Protein AF-A0A925WA04-F1 (afdb_monomer_lite)

Structure (mmCIF, N/CA/C/O backbone):
data_AF-A0A925WA04-F1
#
_entry.id   AF-A0A925WA04-F1
#
loop_
_atom_site.group_PDB
_atom_site.id
_atom_site.type_symbol
_atom_site.label_atom_id
_atom_site.label_alt_id
_atom_site.label_comp_id
_atom_site.label_asym_id
_atom_site.label_entity_id
_atom_site.label_seq_id
_atom_site.pdbx_PDB_ins_code
_atom_site.Cartn_x
_atom_site.Cartn_y
_atom_site.Cartn_z
_atom_site.occupancy
_atom_site.B_iso_or_equiv
_atom_site.auth_seq_id
_atom_site.auth_comp_id
_atom_site.auth_asym_id
_atom_site.auth_atom_id
_atom_site.pdbx_PDB_model_num
ATOM 1 N N . MET A 1 1 ? 2.013 9.908 40.582 1.00 50.84 1 MET A N 1
ATOM 2 C CA . MET A 1 1 ? 0.614 9.826 40.114 1.00 50.84 1 MET A CA 1
ATOM 3 C C . MET A 1 1 ? 0.484 8.557 39.275 1.00 50.84 1 MET A C 1
ATOM 5 O O . MET A 1 1 ? 0.660 8.602 38.067 1.00 50.84 1 MET A O 1
ATOM 9 N N . SER A 1 2 ? 0.358 7.398 39.930 1.00 57.75 2 SER A N 1
ATOM 10 C CA . SER A 1 2 ? 0.284 6.095 39.260 1.00 57.75 2 SER A CA 1
ATOM 11 C C . SER A 1 2 ? -1.144 5.868 38.781 1.00 57.75 2 SER A C 1
ATOM 13 O O . SER A 1 2 ? -2.081 5.730 39.562 1.00 57.75 2 SER A O 1
ATOM 15 N N . ASP A 1 3 ? -1.311 5.909 37.470 1.00 62.72 3 ASP A N 1
ATOM 16 C CA . ASP A 1 3 ? -2.603 5.781 36.822 1.00 62.72 3 ASP A CA 1
ATOM 17 C C . ASP A 1 3 ? -3.154 4.353 37.008 1.00 62.72 3 ASP A C 1
ATOM 19 O O . ASP A 1 3 ? -2.496 3.377 36.637 1.00 62.72 3 ASP A O 1
ATOM 23 N N . ASN A 1 4 ? -4.321 4.225 37.649 1.00 80.31 4 ASN A N 1
ATOM 24 C CA . ASN A 1 4 ? -4.871 2.953 38.124 1.00 80.31 4 ASN A CA 1
ATOM 25 C C . ASN A 1 4 ? -5.359 2.090 36.937 1.00 80.31 4 ASN A C 1
ATOM 27 O O . ASN A 1 4 ? -6.251 2.529 36.205 1.00 80.31 4 ASN A O 1
ATOM 31 N N . PRO A 1 5 ? -4.842 0.859 36.748 1.00 73.75 5 PRO A N 1
ATOM 32 C CA . PRO A 1 5 ? -5.194 -0.001 35.613 1.00 73.75 5 PRO A CA 1
ATOM 33 C C . PRO A 1 5 ? -6.698 -0.305 35.510 1.00 73.75 5 PRO A C 1
ATOM 35 O O . PRO A 1 5 ? -7.218 -0.430 34.403 1.00 73.75 5 PRO A O 1
ATOM 38 N N . SER A 1 6 ? -7.418 -0.335 36.636 1.00 75.94 6 SER A N 1
ATOM 39 C CA . SER A 1 6 ? -8.875 -0.548 36.653 1.00 75.94 6 SER A CA 1
ATOM 40 C C . SER A 1 6 ? -9.667 0.608 36.025 1.00 75.94 6 SER A C 1
ATOM 42 O O . SER A 1 6 ? -10.643 0.370 35.317 1.00 75.94 6 SER A O 1
ATOM 44 N N . ARG A 1 7 ? -9.216 1.861 36.193 1.00 75.62 7 ARG A N 1
ATOM 45 C CA . ARG A 1 7 ? -9.855 3.029 35.560 1.00 75.62 7 ARG A CA 1
ATOM 46 C C . ARG A 1 7 ? -9.671 3.024 34.045 1.00 75.62 7 ARG A C 1
ATOM 48 O O . ARG A 1 7 ? -10.597 3.376 33.323 1.00 75.62 7 ARG A O 1
ATOM 55 N N . ARG A 1 8 ? -8.503 2.586 33.561 1.00 71.94 8 ARG A N 1
ATOM 56 C CA . ARG A 1 8 ? -8.235 2.457 32.119 1.00 71.94 8 ARG A CA 1
ATOM 57 C C . ARG A 1 8 ? -9.088 1.366 31.475 1.00 71.94 8 ARG A C 1
ATOM 59 O O . ARG A 1 8 ? -9.563 1.559 30.361 1.00 71.94 8 ARG A O 1
ATOM 66 N N . ALA A 1 9 ? -9.297 0.250 32.173 1.00 73.50 9 ALA A N 1
ATOM 67 C CA . ALA A 1 9 ? -10.162 -0.829 31.701 1.00 73.50 9 ALA A CA 1
ATOM 68 C C . ALA A 1 9 ? -11.624 -0.368 31.574 1.00 73.50 9 ALA A C 1
ATOM 70 O O . ALA A 1 9 ? -12.206 -0.498 30.502 1.00 73.50 9 ALA A O 1
ATOM 71 N N . ALA A 1 10 ? -12.168 0.280 32.610 1.00 75.25 10 ALA A N 1
ATOM 72 C CA . ALA A 1 10 ? -13.536 0.802 32.591 1.00 75.25 10 ALA A CA 1
ATOM 73 C C . ALA A 1 10 ? -13.750 1.878 31.508 1.00 75.25 10 ALA A C 1
ATOM 75 O O . ALA A 1 10 ? -14.751 1.857 30.794 1.00 75.25 10 ALA A O 1
ATOM 76 N N . ALA A 1 11 ? -12.784 2.787 31.327 1.00 69.00 11 ALA A N 1
ATOM 77 C CA . ALA A 1 11 ? -12.835 3.790 30.262 1.00 69.00 11 ALA A CA 1
ATOM 78 C C . ALA A 1 11 ? -12.792 3.156 28.858 1.00 69.00 11 ALA A C 1
ATOM 80 O O . ALA A 1 11 ? -13.471 3.621 27.943 1.00 69.00 11 ALA A O 1
ATOM 81 N N . ARG A 1 12 ? -12.026 2.069 28.688 1.00 67.69 12 ARG A N 1
ATOM 82 C CA . ARG A 1 12 ? -11.965 1.308 27.433 1.00 67.69 12 ARG A CA 1
ATOM 83 C C . ARG A 1 12 ? -13.287 0.600 27.128 1.00 67.69 12 ARG A C 1
ATOM 85 O O . ARG A 1 12 ? -13.707 0.594 25.976 1.00 67.69 12 ARG A O 1
ATOM 92 N N . GLU A 1 13 ? -13.939 0.013 28.127 1.00 71.44 13 GLU A N 1
ATOM 93 C CA . GLU A 1 13 ? -15.223 -0.680 27.954 1.00 71.44 13 GLU A CA 1
ATOM 94 C C . GLU A 1 13 ? -16.361 0.282 27.598 1.00 71.44 13 GLU A C 1
ATOM 96 O O . GLU A 1 13 ? -17.091 0.026 26.639 1.00 71.44 13 GLU A O 1
ATOM 101 N N . ALA A 1 14 ? -16.455 1.421 28.291 1.00 72.81 14 ALA A N 1
ATOM 102 C CA . ALA A 1 14 ? -17.428 2.469 27.976 1.00 72.81 14 ALA A CA 1
ATOM 103 C C . ALA A 1 14 ? -17.255 2.996 26.537 1.00 72.81 14 ALA A C 1
ATOM 105 O O . ALA A 1 14 ? -18.226 3.178 25.805 1.00 72.81 14 ALA A O 1
ATOM 106 N N . TRP A 1 15 ? -16.006 3.152 26.089 1.00 65.81 15 TRP A N 1
ATOM 107 C CA . TRP A 1 15 ? -15.682 3.539 24.715 1.00 65.81 15 TRP A CA 1
ATOM 108 C C . TRP A 1 15 ? -16.100 2.489 23.674 1.00 65.81 15 TRP A C 1
ATOM 110 O O . TRP A 1 15 ? -16.663 2.838 22.635 1.00 65.81 15 TRP A O 1
ATOM 120 N N . LEU A 1 16 ? -15.861 1.199 23.942 1.00 64.88 16 LEU A N 1
ATOM 121 C CA . LEU A 1 16 ? -16.293 0.113 23.054 1.00 64.88 16 LEU A CA 1
ATOM 122 C C . LEU A 1 16 ? -17.816 0.083 22.901 1.00 64.88 16 LEU A C 1
ATOM 124 O O . LEU A 1 16 ? -18.311 -0.177 21.805 1.00 64.88 16 LEU A O 1
ATOM 128 N N . GLN A 1 17 ? -18.552 0.360 23.978 1.00 69.19 17 GLN A N 1
ATOM 129 C CA . GLN A 1 17 ? -20.011 0.453 23.946 1.00 69.19 17 GLN A CA 1
ATOM 130 C C . GLN A 1 17 ? -20.473 1.645 23.104 1.00 69.19 17 GLN A C 1
ATOM 132 O O . GLN A 1 17 ? -21.246 1.452 22.169 1.00 69.19 17 GLN A O 1
ATOM 137 N N . GLN A 1 18 ? -19.909 2.833 23.325 1.00 68.19 18 GLN A N 1
ATOM 138 C CA . GLN A 1 18 ? -20.243 4.029 22.546 1.00 68.19 18 GLN A CA 1
ATOM 139 C C . GLN A 1 18 ? -19.935 3.857 21.047 1.00 68.19 18 GLN A C 1
ATOM 141 O O . GLN A 1 18 ? -20.708 4.287 20.189 1.00 68.19 18 GLN A O 1
ATOM 146 N N . LEU A 1 19 ? -18.838 3.174 20.699 1.00 62.75 19 LEU A N 1
ATOM 147 C CA . LEU A 1 19 ? -18.522 2.830 19.308 1.00 62.75 19 LEU A CA 1
ATOM 148 C C . LEU A 1 19 ? -19.502 1.830 18.696 1.00 62.75 19 LEU A C 1
ATOM 150 O O . LEU A 1 19 ? -19.846 1.963 17.521 1.00 62.75 19 LEU A O 1
ATOM 154 N N . ARG A 1 20 ? -19.936 0.825 19.462 1.00 64.19 20 ARG A N 1
ATOM 155 C CA . ARG A 1 20 ? -20.942 -0.150 19.014 1.00 64.19 20 ARG A CA 1
ATOM 156 C C . ARG A 1 20 ? -22.298 0.516 18.790 1.00 64.19 20 ARG A C 1
ATOM 158 O O . ARG A 1 20 ? -22.967 0.186 17.820 1.00 64.19 20 ARG A O 1
ATOM 165 N N . GLU A 1 21 ? -22.674 1.465 19.642 1.00 64.38 21 GLU A N 1
ATOM 166 C CA . GLU A 1 21 ? -23.931 2.214 19.530 1.00 64.38 21 GLU A CA 1
ATOM 167 C C . GLU A 1 21 ? -23.924 3.192 18.351 1.00 64.38 21 GLU A C 1
ATOM 169 O O . GLU A 1 21 ? -24.895 3.279 17.602 1.00 64.38 21 GLU A O 1
ATOM 174 N N . THR A 1 22 ? -22.811 3.898 18.136 1.00 61.56 22 THR A N 1
ATOM 175 C CA . THR A 1 22 ? -22.665 4.836 17.008 1.00 61.56 22 THR A CA 1
ATOM 176 C C . THR A 1 22 ? -22.439 4.128 15.674 1.00 61.56 22 THR A C 1
ATOM 178 O O . THR A 1 22 ? -22.779 4.664 14.615 1.00 61.56 22 THR A O 1
ATOM 181 N N . THR A 1 23 ? -21.906 2.903 15.692 1.00 56.22 23 THR A N 1
ATOM 182 C CA . THR A 1 23 ? -21.635 2.139 14.477 1.00 56.22 23 THR A CA 1
ATOM 183 C C . THR A 1 23 ? -22.689 1.067 14.248 1.00 56.22 23 THR A C 1
ATOM 185 O O . THR A 1 23 ? -22.580 -0.055 14.727 1.00 56.22 23 THR A O 1
ATOM 188 N N . ASN A 1 24 ? -23.641 1.354 13.362 1.00 55.00 24 ASN A N 1
ATOM 189 C CA . ASN A 1 24 ? -24.682 0.410 12.928 1.00 55.00 24 ASN A CA 1
ATOM 190 C C . ASN A 1 24 ? -24.149 -0.811 12.118 1.00 55.00 24 ASN A C 1
ATOM 192 O O . ASN A 1 24 ? -24.898 -1.484 11.413 1.00 55.00 24 ASN A O 1
ATOM 196 N N . ARG A 1 25 ? -22.832 -1.077 12.135 1.00 59.25 25 ARG A N 1
ATOM 197 C CA . ARG A 1 25 ? -22.170 -2.232 11.508 1.00 59.25 25 ARG A CA 1
ATOM 198 C C . ARG A 1 25 ? -21.031 -2.753 12.395 1.00 59.25 25 ARG A C 1
ATOM 200 O O . ARG A 1 25 ? -20.194 -1.960 12.817 1.00 59.25 25 ARG A O 1
ATOM 207 N N . PRO A 1 26 ? -20.924 -4.071 12.616 1.00 61.47 26 PRO A N 1
ATOM 208 C CA . PRO A 1 26 ? -19.819 -4.632 13.384 1.00 61.47 26 PRO A CA 1
ATOM 209 C C . PRO A 1 26 ? -18.479 -4.332 12.697 1.00 61.47 26 PRO A C 1
ATOM 211 O O . PRO A 1 26 ? -18.324 -4.535 11.487 1.00 61.47 26 PRO A O 1
ATOM 214 N N . LEU A 1 27 ? -17.511 -3.831 13.468 1.00 64.19 27 LEU A N 1
ATOM 215 C CA . LEU A 1 27 ? -16.135 -3.696 13.001 1.00 64.19 27 LEU A CA 1
ATOM 216 C C . LEU A 1 27 ? -15.553 -5.089 12.724 1.00 64.19 27 LEU A C 1
ATOM 218 O O . LEU A 1 27 ? -15.742 -5.989 13.541 1.00 64.19 27 LEU A O 1
ATOM 222 N N . PRO A 1 28 ? -14.823 -5.292 11.611 1.00 70.19 28 PRO A N 1
ATOM 223 C CA . PRO A 1 28 ? -14.169 -6.568 11.366 1.00 70.19 28 PRO A CA 1
ATOM 224 C C . PRO A 1 28 ? -13.147 -6.871 12.475 1.00 70.19 28 PRO A C 1
ATOM 226 O O . PRO A 1 28 ? -12.402 -5.962 12.866 1.00 70.19 28 PRO A O 1
ATOM 229 N N . PRO A 1 29 ? -13.037 -8.130 12.932 1.00 77.31 29 PRO A N 1
ATOM 230 C CA . PRO A 1 29 ? -12.107 -8.502 13.994 1.00 77.31 29 PRO A CA 1
ATOM 231 C C . PRO A 1 29 ? -10.656 -8.214 13.589 1.00 77.31 29 PRO A C 1
ATOM 233 O O . PRO A 1 29 ? -10.302 -8.203 12.400 1.00 77.31 29 PRO A O 1
ATOM 236 N N . LEU A 1 30 ? -9.779 -7.993 14.575 1.00 76.88 30 LEU A N 1
ATOM 237 C CA . LEU A 1 30 ? -8.374 -7.612 14.352 1.00 76.88 30 LEU A CA 1
ATOM 238 C C . LEU A 1 30 ? -7.644 -8.573 13.398 1.00 76.88 30 LEU A C 1
ATOM 240 O O . LEU A 1 30 ? -6.895 -8.145 12.517 1.00 76.88 30 LEU A O 1
ATOM 244 N N . ARG A 1 31 ? -7.911 -9.880 13.519 1.00 80.88 31 ARG A N 1
ATOM 245 C CA . ARG A 1 31 ? -7.333 -10.918 12.649 1.00 80.88 31 ARG A CA 1
ATOM 246 C C . ARG A 1 31 ? -7.687 -10.711 11.176 1.00 80.88 31 ARG A C 1
ATOM 248 O O . ARG A 1 31 ? -6.827 -10.894 10.317 1.00 80.88 31 ARG A O 1
ATOM 255 N N . VAL A 1 32 ? -8.924 -10.313 10.874 1.00 84.25 32 VAL A N 1
ATOM 256 C CA . VAL A 1 32 ? -9.378 -10.068 9.495 1.00 84.25 32 VAL A CA 1
ATOM 257 C C . VAL A 1 32 ? -8.700 -8.824 8.932 1.00 84.25 32 VAL A C 1
ATOM 259 O O . VAL A 1 32 ? -8.156 -8.876 7.832 1.00 84.25 32 VAL A O 1
ATOM 262 N N . ARG A 1 33 ? -8.635 -7.737 9.709 1.00 83.50 33 ARG A N 1
ATOM 263 C CA . ARG A 1 33 ? -7.960 -6.491 9.304 1.00 83.50 33 ARG A CA 1
ATOM 264 C C . ARG A 1 33 ? -6.475 -6.713 9.007 1.00 83.50 33 ARG A C 1
ATOM 266 O O . ARG A 1 33 ? -5.987 -6.284 7.964 1.00 83.50 33 ARG A O 1
ATOM 273 N N . ARG A 1 34 ? -5.775 -7.466 9.863 1.00 86.12 34 ARG A N 1
ATOM 274 C CA . ARG A 1 34 ? -4.366 -7.837 9.653 1.00 86.12 34 ARG A CA 1
ATOM 275 C C . ARG A 1 34 ? -4.170 -8.723 8.426 1.00 86.12 34 ARG A C 1
ATOM 277 O O . ARG A 1 34 ? -3.255 -8.473 7.653 1.00 86.12 34 ARG A O 1
ATOM 284 N N . ARG A 1 35 ? -5.035 -9.721 8.205 1.00 87.88 35 ARG A N 1
ATOM 285 C CA . ARG A 1 35 ? -4.983 -10.563 6.994 1.00 87.88 35 ARG A CA 1
ATOM 286 C C . ARG A 1 35 ? -5.172 -9.741 5.723 1.00 87.88 35 ARG A C 1
ATOM 288 O O . ARG A 1 35 ? -4.439 -9.959 4.766 1.00 87.88 35 ARG A O 1
ATOM 295 N N . LEU A 1 36 ? -6.095 -8.778 5.730 1.00 87.56 36 LEU A N 1
ATOM 296 C CA . LEU A 1 36 ? -6.279 -7.850 4.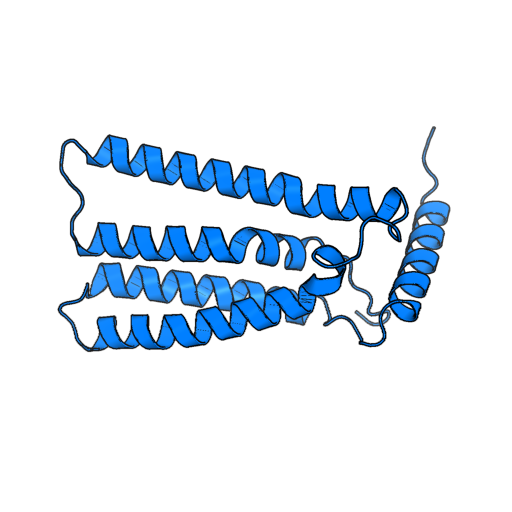614 1.00 87.56 36 LEU A CA 1
ATOM 297 C C . LEU A 1 36 ? -5.024 -6.996 4.387 1.00 87.56 36 LEU A C 1
ATOM 299 O O . LEU A 1 36 ? -4.569 -6.885 3.254 1.00 87.56 36 LEU A O 1
ATOM 303 N N . ALA A 1 37 ? -4.434 -6.445 5.452 1.00 89.62 37 ALA A N 1
ATOM 304 C CA . ALA A 1 37 ? -3.215 -5.640 5.365 1.00 89.62 37 ALA A CA 1
ATOM 305 C C . ALA A 1 3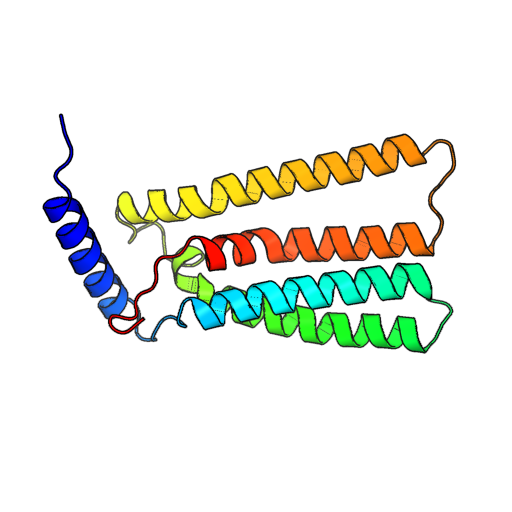7 ? -2.015 -6.443 4.831 1.00 89.62 37 ALA A C 1
ATOM 307 O O . ALA A 1 37 ? -1.293 -5.972 3.956 1.00 89.62 37 ALA A O 1
ATOM 308 N N . VAL A 1 38 ? -1.828 -7.676 5.312 1.00 92.31 38 VAL A N 1
ATOM 309 C CA . VAL A 1 38 ? -0.783 -8.586 4.818 1.00 92.31 38 VAL A CA 1
ATOM 310 C C . VAL A 1 38 ? -1.044 -8.965 3.363 1.00 92.31 38 VAL A C 1
ATOM 312 O O . VAL A 1 38 ? -0.131 -8.885 2.550 1.00 92.31 38 VAL A O 1
ATOM 315 N N . GLY A 1 39 ? -2.284 -9.314 3.009 1.00 92.25 39 GLY A N 1
ATOM 316 C CA . GLY A 1 39 ? -2.664 -9.605 1.626 1.00 92.25 39 GLY A CA 1
ATOM 317 C C . GLY A 1 39 ? -2.378 -8.431 0.692 1.00 92.25 39 GLY A C 1
ATOM 318 O O . GLY A 1 39 ? -1.825 -8.625 -0.385 1.00 92.25 39 GLY A O 1
ATOM 319 N N . TYR A 1 40 ? -2.667 -7.205 1.133 1.00 92.31 40 TYR A N 1
ATOM 320 C CA . TYR A 1 40 ? -2.364 -5.991 0.378 1.00 92.31 40 TYR A CA 1
ATOM 321 C C . TYR A 1 40 ? -0.858 -5.851 0.129 1.00 92.31 40 TYR A C 1
ATOM 323 O O . TYR A 1 40 ? -0.437 -5.668 -1.011 1.00 92.31 40 TYR A O 1
ATOM 331 N N . LEU A 1 41 ? -0.035 -6.002 1.173 1.00 93.44 41 LEU A N 1
ATOM 332 C CA . LEU A 1 41 ? 1.424 -5.936 1.052 1.00 93.44 41 LEU A CA 1
ATOM 333 C C . LEU A 1 41 ? 1.986 -7.031 0.138 1.00 93.44 41 LEU A C 1
ATOM 335 O O . LEU A 1 41 ? 2.889 -6.758 -0.650 1.00 93.44 41 LEU A O 1
ATOM 339 N N . LEU A 1 42 ? 1.435 -8.246 0.199 1.00 95.88 42 LEU A N 1
ATOM 340 C CA . LEU A 1 42 ? 1.825 -9.344 -0.686 1.00 95.88 42 LEU A CA 1
ATOM 341 C C . LEU A 1 42 ? 1.512 -9.032 -2.152 1.00 95.88 42 LEU A C 1
ATOM 343 O O . LEU A 1 42 ? 2.334 -9.326 -3.014 1.00 95.88 42 LEU A O 1
ATOM 347 N N . VAL A 1 43 ? 0.373 -8.398 -2.442 1.00 94.81 43 VAL A N 1
ATOM 348 C CA . VAL A 1 43 ? 0.030 -7.975 -3.808 1.00 94.81 43 VAL A CA 1
ATOM 349 C C . VAL A 1 43 ? 0.976 -6.877 -4.294 1.00 94.81 43 VAL A C 1
ATOM 351 O O . VAL A 1 43 ? 1.474 -6.972 -5.412 1.00 94.81 43 VAL A O 1
ATOM 354 N N . VAL A 1 44 ? 1.306 -5.886 -3.457 1.00 94.38 44 VAL A N 1
ATOM 355 C CA . VAL A 1 44 ? 2.310 -4.858 -3.803 1.00 94.38 44 VAL A CA 1
ATOM 356 C C . VAL A 1 44 ? 3.669 -5.498 -4.100 1.00 94.38 44 VAL A C 1
ATOM 358 O O . VAL A 1 44 ? 4.289 -5.185 -5.116 1.00 94.38 44 VAL A O 1
ATOM 361 N N . ALA A 1 45 ? 4.115 -6.428 -3.251 1.00 95.19 45 ALA A N 1
ATOM 362 C CA . ALA A 1 45 ? 5.372 -7.144 -3.440 1.00 95.19 45 ALA A CA 1
ATOM 363 C C . ALA A 1 45 ? 5.359 -8.006 -4.711 1.00 95.19 45 ALA A C 1
ATOM 365 O O . ALA A 1 45 ? 6.337 -8.013 -5.454 1.00 95.19 45 ALA A O 1
ATOM 366 N N . MET A 1 46 ? 4.244 -8.683 -5.002 1.00 95.75 46 MET A N 1
ATOM 367 C CA . MET A 1 46 ? 4.053 -9.450 -6.233 1.00 95.75 46 MET A CA 1
ATOM 368 C C . MET A 1 46 ? 4.150 -8.548 -7.468 1.00 95.75 46 MET A C 1
ATOM 370 O O . MET A 1 46 ? 4.854 -8.887 -8.416 1.00 95.75 46 MET A O 1
ATOM 374 N N . MET A 1 47 ? 3.488 -7.388 -7.462 1.00 94.62 47 MET A N 1
ATOM 375 C CA . MET A 1 47 ? 3.527 -6.443 -8.582 1.00 94.62 47 MET A CA 1
ATOM 376 C C . MET A 1 47 ? 4.940 -5.896 -8.800 1.00 94.62 47 MET A C 1
ATOM 378 O O . MET A 1 47 ? 5.452 -5.971 -9.917 1.00 94.62 47 MET A O 1
ATOM 382 N N . ALA A 1 48 ? 5.607 -5.440 -7.736 1.00 94.31 48 ALA A N 1
ATOM 383 C CA . ALA A 1 48 ? 6.990 -4.975 -7.807 1.00 94.31 48 ALA A CA 1
ATOM 384 C C . ALA A 1 48 ? 7.950 -6.089 -8.269 1.00 94.31 48 ALA A C 1
ATOM 386 O O . ALA A 1 48 ? 8.797 -5.857 -9.128 1.00 94.31 48 ALA A O 1
ATOM 387 N N . GLY A 1 49 ? 7.781 -7.314 -7.764 1.00 94.38 49 GLY A N 1
ATOM 388 C CA . GLY A 1 49 ? 8.574 -8.478 -8.160 1.00 94.38 49 GLY A CA 1
ATOM 389 C C . GLY A 1 49 ? 8.368 -8.868 -9.624 1.00 94.38 49 GLY A C 1
ATOM 390 O O . GLY A 1 49 ? 9.340 -9.094 -10.338 1.00 94.38 49 GLY A O 1
ATOM 391 N N . SER A 1 50 ? 7.122 -8.879 -10.107 1.00 93.56 50 SER A N 1
ATOM 392 C CA . SER A 1 50 ? 6.818 -9.160 -11.517 1.00 93.56 50 SER A CA 1
ATOM 393 C C . SER A 1 50 ? 7.409 -8.103 -12.455 1.00 93.56 50 SER A C 1
ATOM 395 O O . SER A 1 50 ? 7.976 -8.451 -13.490 1.00 93.56 50 SER A O 1
ATOM 397 N N . ALA A 1 51 ? 7.371 -6.828 -12.057 1.00 93.12 51 ALA A N 1
ATOM 398 C CA . ALA A 1 51 ? 8.005 -5.743 -12.792 1.00 93.12 51 ALA A CA 1
ATOM 399 C C . ALA A 1 51 ? 9.533 -5.880 -12.821 1.00 93.12 51 ALA A C 1
ATOM 401 O O . ALA A 1 51 ? 10.136 -5.637 -13.860 1.00 93.12 51 ALA A O 1
ATOM 402 N N . LEU A 1 52 ? 10.154 -6.314 -11.721 1.00 93.00 52 LEU A N 1
ATOM 403 C CA . LEU A 1 52 ? 11.603 -6.496 -11.647 1.00 93.00 52 LEU A CA 1
ATOM 404 C C . LEU A 1 52 ? 12.091 -7.687 -12.487 1.00 93.00 52 LEU A C 1
ATOM 406 O O . LEU A 1 52 ? 13.130 -7.590 -13.132 1.00 93.00 52 LEU A O 1
ATOM 410 N N . LEU A 1 53 ? 11.349 -8.799 -12.468 1.00 92.62 53 LEU A N 1
ATOM 411 C CA . LEU A 1 53 ? 11.743 -10.057 -13.111 1.00 92.62 53 LEU A CA 1
ATOM 412 C C . LEU A 1 53 ? 11.383 -10.125 -14.601 1.00 92.62 53 LEU A C 1
ATOM 414 O O . LEU A 1 53 ? 12.127 -10.730 -15.366 1.00 92.62 53 LEU A O 1
ATOM 418 N N . GLY A 1 54 ? 10.254 -9.540 -15.014 1.00 86.69 54 GLY A N 1
ATOM 419 C CA . GLY A 1 54 ? 9.761 -9.622 -16.398 1.00 86.69 54 GLY A CA 1
ATOM 420 C C . GLY A 1 54 ? 9.530 -8.276 -17.093 1.00 86.69 54 GLY A C 1
ATOM 421 O O . GLY A 1 54 ? 9.309 -8.241 -18.304 1.00 86.69 54 GLY A O 1
ATOM 422 N N . GLY A 1 55 ? 9.585 -7.153 -16.366 1.00 84.00 55 GLY A N 1
ATOM 423 C CA . GLY A 1 55 ? 9.310 -5.827 -16.927 1.00 84.00 55 GLY A CA 1
ATOM 424 C C . GLY A 1 55 ? 7.911 -5.724 -17.549 1.00 84.00 55 GLY A C 1
ATOM 425 O O . GLY A 1 55 ? 6.936 -6.243 -17.006 1.00 84.00 55 GLY A O 1
ATOM 426 N N . THR A 1 56 ? 7.813 -5.034 -18.689 1.00 75.81 56 THR A N 1
ATOM 427 C CA . THR A 1 56 ? 6.598 -4.967 -19.531 1.00 75.81 56 THR A CA 1
ATOM 428 C C . THR A 1 56 ? 6.695 -5.813 -20.801 1.00 75.81 56 THR A C 1
ATOM 430 O O . THR A 1 56 ? 5.710 -5.928 -21.526 1.00 75.81 56 THR A O 1
ATOM 433 N N . ALA A 1 57 ? 7.869 -6.381 -21.085 1.00 82.19 57 ALA A N 1
ATOM 434 C CA . ALA A 1 57 ? 8.110 -7.173 -22.287 1.00 82.19 57 ALA A CA 1
ATOM 435 C C . ALA A 1 57 ? 7.515 -8.584 -22.171 1.00 82.19 57 ALA A C 1
ATOM 437 O O . ALA A 1 57 ? 7.053 -9.143 -23.162 1.00 82.19 57 ALA A O 1
ATOM 438 N N . GLU A 1 58 ? 7.490 -9.138 -20.957 1.00 90.94 58 GLU A N 1
ATOM 439 C CA . GLU A 1 58 ? 6.964 -10.473 -20.704 1.00 90.94 58 GLU A CA 1
ATOM 440 C C . GLU A 1 58 ? 5.438 -10.461 -20.477 1.00 90.94 58 GLU A C 1
ATOM 442 O O . GLU A 1 58 ? 4.958 -9.811 -19.538 1.00 90.94 58 GLU A O 1
ATOM 447 N N . PRO A 1 59 ? 4.646 -11.224 -21.260 1.00 91.19 59 PRO A N 1
ATOM 448 C CA . PRO A 1 59 ? 3.184 -11.227 -21.155 1.00 91.19 59 PRO A CA 1
ATOM 449 C C . PRO A 1 59 ? 2.667 -11.634 -19.771 1.00 91.19 59 PRO A C 1
ATOM 451 O O . PRO A 1 59 ? 1.680 -11.083 -19.282 1.00 91.19 59 PRO A O 1
ATOM 454 N N . TRP A 1 60 ? 3.344 -12.581 -19.113 1.00 93.00 60 TRP A N 1
ATOM 455 C CA . TRP A 1 60 ? 2.963 -13.043 -17.777 1.00 93.00 60 TRP A CA 1
ATOM 456 C C . TRP A 1 60 ? 3.160 -11.949 -16.719 1.00 93.00 60 TRP A C 1
ATOM 458 O O . TRP A 1 60 ? 2.343 -11.826 -15.807 1.00 93.00 60 TRP A O 1
ATOM 468 N N . ALA A 1 61 ? 4.207 -11.127 -16.854 1.00 91.31 61 ALA A N 1
ATOM 469 C CA . ALA A 1 61 ? 4.508 -10.044 -15.926 1.00 91.31 61 ALA A CA 1
ATOM 470 C C . ALA A 1 61 ? 3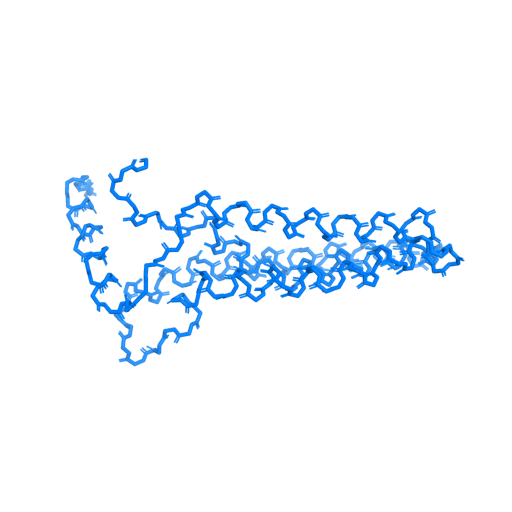.511 -8.894 -16.097 1.00 91.31 61 ALA A C 1
ATOM 472 O O . ALA A 1 61 ? 3.006 -8.365 -15.106 1.00 91.31 61 ALA A O 1
ATOM 473 N N . ALA A 1 62 ? 3.165 -8.560 -17.342 1.00 88.94 62 ALA A N 1
ATOM 474 C CA . ALA A 1 62 ? 2.119 -7.587 -17.642 1.00 88.94 62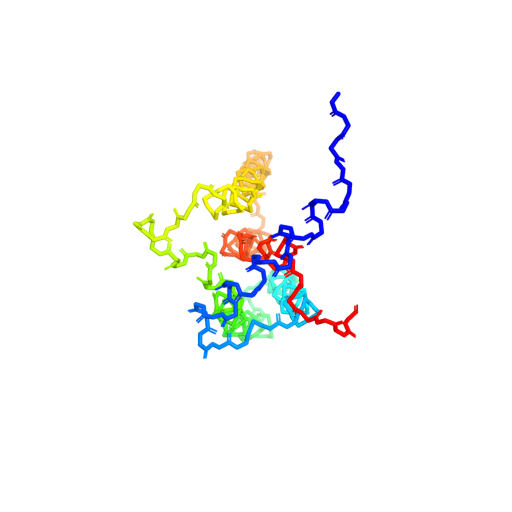 ALA A CA 1
ATOM 475 C C . ALA A 1 62 ? 0.748 -8.039 -17.105 1.00 88.94 62 ALA A C 1
ATOM 477 O O . ALA A 1 62 ? 0.035 -7.248 -16.486 1.00 88.94 62 ALA A O 1
ATOM 478 N N . LEU A 1 63 ? 0.399 -9.322 -17.268 1.00 93.31 63 LEU A N 1
ATOM 479 C CA . LEU A 1 63 ? -0.840 -9.884 -16.728 1.00 93.31 63 LEU A CA 1
ATOM 480 C C . LEU A 1 63 ? -0.859 -9.864 -15.192 1.00 93.31 63 LEU A C 1
ATOM 482 O O . LEU A 1 63 ? -1.867 -9.477 -14.601 1.00 93.31 63 LEU A O 1
ATOM 486 N N . ALA A 1 64 ? 0.249 -10.234 -14.539 1.00 92.06 64 ALA A N 1
ATOM 487 C CA . ALA A 1 64 ? 0.370 -10.195 -13.081 1.00 92.06 64 ALA A CA 1
ATOM 488 C C . ALA A 1 64 ? 0.188 -8.770 -12.531 1.00 92.06 64 ALA A C 1
ATOM 490 O O . ALA A 1 64 ? -0.500 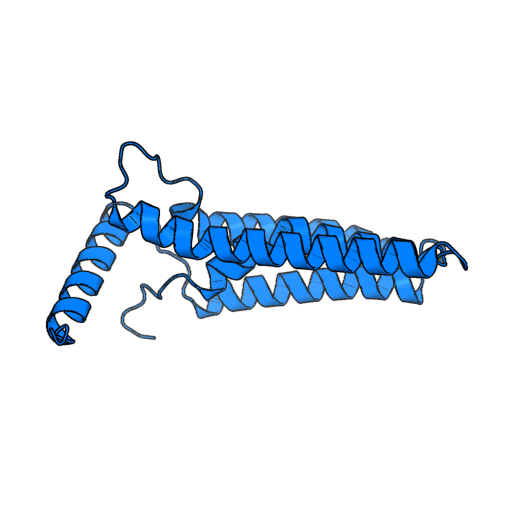-8.581 -11.528 1.00 92.06 64 ALA A O 1
ATOM 491 N N . GLN A 1 65 ? 0.740 -7.763 -13.216 1.00 90.19 65 GLN A N 1
ATOM 492 C CA . GLN A 1 65 ? 0.545 -6.354 -12.872 1.00 90.19 65 GLN A CA 1
ATOM 493 C C . GLN A 1 65 ? -0.913 -5.924 -13.085 1.00 90.19 65 GLN A C 1
ATOM 495 O O . GLN A 1 65 ? -1.513 -5.349 -12.181 1.00 90.19 65 GLN A O 1
ATOM 500 N N . ALA A 1 66 ? -1.522 -6.253 -14.227 1.00 90.62 66 ALA A N 1
ATOM 501 C CA . ALA A 1 66 ? -2.910 -5.891 -14.522 1.00 90.62 66 ALA A CA 1
ATOM 502 C C . ALA A 1 66 ? -3.908 -6.498 -13.517 1.00 90.62 66 ALA A C 1
ATOM 504 O O . ALA A 1 66 ? -4.753 -5.788 -12.970 1.00 90.62 66 ALA A O 1
ATOM 505 N N . LEU A 1 67 ? -3.782 -7.796 -13.220 1.00 93.00 67 LEU A N 1
ATOM 506 C CA . LEU A 1 67 ? -4.596 -8.463 -12.198 1.00 93.00 67 LEU A CA 1
ATOM 507 C C . LEU A 1 67 ? -4.292 -7.921 -10.799 1.00 93.00 67 LEU A C 1
ATOM 509 O O . LEU A 1 67 ? -5.208 -7.706 -10.003 1.00 93.00 67 LEU A O 1
ATOM 513 N N . GLY A 1 68 ? -3.015 -7.644 -10.525 1.00 90.25 68 GLY A N 1
ATOM 514 C CA . GLY A 1 68 ? -2.555 -7.021 -9.293 1.00 90.25 68 GLY A CA 1
ATOM 515 C C . GLY A 1 68 ? -3.283 -5.712 -9.003 1.00 90.25 68 GLY A C 1
ATOM 516 O O . GLY A 1 68 ? -3.767 -5.547 -7.891 1.00 90.25 68 GLY A O 1
ATOM 517 N N . ILE A 1 69 ? -3.470 -4.835 -9.998 1.00 89.38 69 ILE A N 1
ATOM 518 C CA . ILE A 1 69 ? -4.215 -3.570 -9.843 1.00 89.38 69 ILE A CA 1
ATOM 519 C C . ILE A 1 69 ? -5.642 -3.820 -9.338 1.00 89.38 69 ILE A C 1
ATOM 521 O O . ILE A 1 69 ? -6.088 -3.165 -8.395 1.00 89.38 69 ILE A O 1
ATOM 525 N N . VAL A 1 70 ? -6.361 -4.771 -9.941 1.00 92.00 70 VAL A N 1
ATOM 526 C CA . VAL A 1 70 ? -7.758 -5.066 -9.579 1.00 92.00 70 VAL A CA 1
ATOM 527 C C . VAL A 1 70 ? -7.846 -5.590 -8.146 1.00 92.00 70 VAL A C 1
ATOM 529 O O . VAL A 1 70 ? -8.672 -5.121 -7.358 1.00 92.00 70 VAL A O 1
ATOM 532 N N . VAL A 1 71 ? -6.964 -6.524 -7.781 1.00 90.88 71 VAL A N 1
ATOM 533 C CA . VAL A 1 71 ? -6.915 -7.086 -6.424 1.00 90.88 71 VAL A CA 1
ATOM 534 C C . VAL A 1 71 ? -6.486 -6.025 -5.408 1.00 90.88 71 VAL A C 1
ATOM 536 O O . VAL A 1 71 ? -7.091 -5.925 -4.340 1.00 90.88 71 VAL A O 1
ATOM 539 N N . LEU A 1 72 ? -5.495 -5.195 -5.744 1.00 87.62 72 LEU A N 1
ATOM 540 C CA . LEU A 1 72 ? -4.996 -4.112 -4.900 1.00 87.62 72 LEU A CA 1
ATOM 541 C C . LEU A 1 72 ? -6.101 -3.094 -4.604 1.00 87.62 72 LEU A C 1
ATOM 543 O O . LEU A 1 72 ? -6.292 -2.725 -3.447 1.00 87.62 72 LEU A O 1
ATOM 547 N N . LEU A 1 73 ? -6.874 -2.692 -5.619 1.00 84.50 73 LEU A N 1
ATOM 548 C CA . LEU A 1 73 ? -8.030 -1.807 -5.457 1.00 84.50 73 LEU A CA 1
ATOM 549 C C . LEU A 1 73 ? -9.114 -2.442 -4.581 1.00 84.50 73 LEU A C 1
ATOM 551 O O . LEU A 1 73 ? -9.641 -1.783 -3.683 1.00 84.50 73 LEU A O 1
ATOM 555 N N . GLY A 1 74 ? -9.426 -3.722 -4.796 1.00 84.00 74 GLY A N 1
ATOM 556 C CA . GLY A 1 74 ? -10.392 -4.453 -3.974 1.00 84.00 74 GLY A CA 1
ATOM 557 C C . GLY A 1 74 ? -9.979 -4.504 -2.500 1.00 84.00 74 GLY A C 1
ATOM 558 O O . GLY A 1 74 ? -10.776 -4.174 -1.617 1.00 84.00 74 GLY A O 1
ATOM 559 N N . LEU A 1 75 ? -8.715 -4.845 -2.234 1.00 84.12 75 LEU A N 1
ATOM 560 C CA . LEU A 1 75 ? -8.148 -4.861 -0.887 1.00 84.12 75 LEU A CA 1
ATOM 561 C C . LEU A 1 75 ? -8.114 -3.461 -0.277 1.00 84.12 75 LEU A C 1
ATOM 563 O O . LEU A 1 75 ? -8.533 -3.302 0.864 1.00 84.12 75 LEU A O 1
ATOM 567 N N . PHE A 1 76 ? -7.703 -2.439 -1.029 1.00 80.81 76 PHE A N 1
ATOM 568 C CA . PHE A 1 76 ? -7.703 -1.052 -0.570 1.00 80.81 76 PHE A CA 1
ATOM 569 C C . PHE A 1 76 ? -9.099 -0.592 -0.141 1.00 80.81 76 PHE A C 1
ATOM 571 O O . PHE A 1 76 ? -9.264 -0.050 0.951 1.00 80.81 76 PHE A O 1
ATOM 578 N N . ILE A 1 77 ? -10.125 -0.849 -0.956 1.00 80.38 77 ILE A N 1
ATOM 579 C CA . ILE A 1 77 ? -11.512 -0.496 -0.630 1.00 80.38 77 ILE A CA 1
ATOM 580 C C . ILE A 1 77 ? -11.993 -1.275 0.601 1.00 80.38 77 ILE A C 1
ATOM 582 O O . ILE A 1 77 ? -12.655 -0.699 1.467 1.00 80.38 77 ILE A O 1
ATOM 586 N N . ALA A 1 78 ? -11.661 -2.565 0.709 1.00 79.75 78 ALA A N 1
ATOM 587 C CA . ALA A 1 78 ? -12.021 -3.389 1.862 1.00 79.75 78 ALA A CA 1
ATOM 588 C C . ALA A 1 78 ? -11.357 -2.891 3.155 1.00 79.75 78 ALA A C 1
ATOM 590 O O . ALA A 1 78 ? -12.038 -2.724 4.168 1.00 79.75 78 ALA A O 1
ATOM 591 N N . LEU A 1 79 ? -10.058 -2.584 3.106 1.00 77.56 79 LEU A N 1
ATOM 592 C CA . LEU A 1 79 ? -9.310 -1.976 4.202 1.00 77.56 79 LEU A CA 1
ATOM 593 C C . LEU A 1 79 ? -9.904 -0.613 4.578 1.00 77.56 79 LEU A C 1
ATOM 595 O O . LEU A 1 79 ? -10.202 -0.389 5.746 1.00 77.56 79 LEU A O 1
ATOM 599 N N . ARG A 1 80 ? -10.176 0.259 3.600 1.00 73.94 80 ARG A N 1
ATOM 600 C CA . ARG A 1 80 ? -10.761 1.587 3.838 1.00 73.94 80 ARG A CA 1
ATOM 601 C C . ARG A 1 80 ? -12.149 1.501 4.468 1.00 73.94 80 ARG A C 1
ATOM 603 O O . ARG A 1 80 ? -12.480 2.305 5.331 1.00 73.94 80 ARG A O 1
ATOM 610 N N . ARG A 1 81 ? -12.960 0.509 4.086 1.00 70.25 81 ARG A N 1
ATOM 611 C CA . ARG A 1 81 ? -14.239 0.218 4.756 1.00 70.25 81 ARG A CA 1
ATOM 612 C C . ARG A 1 81 ? -14.029 -0.267 6.189 1.00 70.25 81 ARG A C 1
ATOM 614 O O . ARG A 1 81 ? -14.747 0.181 7.077 1.00 70.25 81 ARG A O 1
ATOM 621 N N . ALA A 1 82 ? -13.051 -1.140 6.420 1.00 64.62 82 ALA A N 1
ATOM 622 C CA . ALA A 1 82 ? -12.729 -1.661 7.747 1.00 64.62 82 ALA A CA 1
ATOM 623 C C . ALA A 1 82 ? -12.166 -0.588 8.697 1.00 64.62 82 ALA A C 1
ATOM 625 O O . ALA A 1 82 ? -12.298 -0.720 9.911 1.00 64.62 82 ALA A O 1
ATOM 626 N N . THR A 1 83 ? -11.570 0.477 8.157 1.00 66.25 83 THR A N 1
ATOM 627 C CA . THR A 1 83 ? -11.036 1.614 8.922 1.00 66.25 83 THR A CA 1
ATOM 628 C C . THR A 1 83 ? -11.922 2.857 8.852 1.00 66.25 83 THR A C 1
ATOM 630 O O . THR A 1 83 ? -11.545 3.890 9.399 1.00 66.25 83 THR A O 1
ATOM 633 N N . ARG A 1 84 ? -13.092 2.790 8.198 1.00 67.19 84 ARG A N 1
ATOM 634 C CA . ARG A 1 84 ? -13.938 3.956 7.877 1.00 67.19 84 ARG A CA 1
ATOM 635 C C . ARG A 1 84 ? -14.304 4.796 9.099 1.00 67.19 84 ARG A C 1
ATOM 637 O O . ARG A 1 84 ? -14.391 6.010 8.997 1.00 67.19 84 ARG A O 1
ATOM 644 N N . LEU A 1 85 ? -14.450 4.157 10.256 1.00 58.06 85 LEU A N 1
ATOM 645 C CA . LEU A 1 85 ? -14.755 4.827 11.523 1.00 58.06 85 LEU A CA 1
ATOM 646 C C . LEU A 1 85 ? -13.652 5.761 12.017 1.00 58.06 85 LEU A C 1
ATOM 648 O O . LEU A 1 85 ? -13.937 6.684 12.763 1.00 58.06 85 LEU A O 1
ATOM 652 N N . LEU A 1 86 ? -12.404 5.534 11.612 1.00 56.56 86 LEU A N 1
ATOM 653 C CA . LEU A 1 86 ? -11.288 6.406 11.966 1.00 56.56 86 LEU A CA 1
ATOM 654 C C . LEU A 1 86 ? -11.084 7.533 10.945 1.00 56.56 86 LEU A C 1
ATOM 656 O O . LEU A 1 86 ? -10.536 8.578 11.283 1.00 56.56 86 LEU A O 1
ATOM 660 N N . VAL A 1 87 ? -11.486 7.294 9.692 1.00 55.75 87 VAL A N 1
ATOM 661 C CA . VAL A 1 87 ? -11.221 8.191 8.557 1.00 55.75 87 VAL A CA 1
ATOM 662 C C . VAL A 1 87 ? -12.367 9.171 8.317 1.00 55.75 87 VAL A C 1
ATOM 664 O O . VAL A 1 87 ? -12.110 10.347 8.089 1.00 55.75 87 VAL A O 1
ATOM 667 N N . ASP A 1 88 ? -13.615 8.702 8.393 1.00 56.22 88 ASP A N 1
ATOM 668 C CA . ASP A 1 88 ? -14.800 9.457 7.958 1.00 56.22 88 ASP A CA 1
ATOM 669 C C . ASP A 1 88 ? -15.663 9.954 9.130 1.00 56.22 88 ASP A C 1
ATOM 671 O O . ASP A 1 88 ? -16.787 10.410 8.916 1.00 56.22 88 ASP A O 1
ATOM 675 N N . ALA A 1 89 ? -15.200 9.831 10.377 1.00 53.88 89 ALA A N 1
ATOM 676 C CA . ALA A 1 89 ? -15.989 10.300 11.508 1.00 53.88 89 ALA A CA 1
ATOM 677 C C . ALA A 1 89 ? -15.943 11.848 11.582 1.00 53.88 89 ALA A C 1
ATOM 679 O O . ALA A 1 89 ? -14.846 12.420 11.619 1.00 53.88 89 ALA A O 1
ATOM 680 N N . PRO A 1 90 ? -17.106 12.535 11.540 1.00 46.47 90 PRO A N 1
ATOM 681 C CA . PRO A 1 90 ? -17.181 13.989 11.415 1.00 46.47 90 PRO A CA 1
ATOM 682 C C . PRO A 1 90 ? -16.643 14.689 12.664 1.00 46.47 90 PRO A C 1
ATOM 684 O O . PRO A 1 90 ? -17.006 14.351 13.790 1.00 46.47 90 PRO A O 1
ATOM 687 N N . THR A 1 91 ? -15.778 15.682 12.453 1.00 51.34 91 THR A N 1
ATOM 688 C CA . THR A 1 91 ? -15.056 16.417 13.504 1.00 51.34 91 THR A CA 1
ATOM 689 C C . THR A 1 91 ? -15.976 17.098 14.513 1.00 51.34 91 THR A C 1
ATOM 691 O O . THR A 1 91 ? -15.588 17.238 15.666 1.00 51.34 91 THR A O 1
ATOM 694 N N . GLU A 1 92 ? -17.192 17.481 14.111 1.00 52.00 92 GLU A N 1
ATOM 695 C CA . GLU A 1 92 ? -18.157 18.142 15.000 1.00 52.00 92 GLU A CA 1
ATOM 696 C C . GLU A 1 92 ? -18.819 17.188 16.015 1.00 52.00 92 GLU A C 1
ATOM 698 O O . GLU A 1 92 ? -19.440 17.654 16.966 1.00 52.00 92 GLU A O 1
ATOM 703 N N . ALA A 1 93 ? -18.679 15.866 15.837 1.00 49.59 93 ALA A N 1
ATOM 704 C CA . ALA A 1 93 ? -19.219 14.833 16.731 1.00 49.59 93 ALA A CA 1
ATOM 705 C C . ALA A 1 93 ? -18.125 14.003 17.435 1.00 49.59 93 ALA A C 1
ATOM 707 O O . ALA A 1 93 ? -18.434 13.026 18.120 1.00 49.59 93 ALA A O 1
ATOM 708 N N . LEU A 1 94 ? -16.847 14.358 17.250 1.00 52.38 94 LEU A N 1
ATOM 709 C CA . LEU A 1 94 ? -15.714 13.690 17.888 1.00 52.38 94 LEU A CA 1
ATOM 710 C C . LEU A 1 94 ? -15.344 14.382 19.203 1.00 52.38 94 LEU A C 1
ATOM 712 O O . LEU A 1 94 ? -14.803 15.485 19.193 1.00 52.38 94 LEU A O 1
ATOM 716 N N . ASP A 1 95 ? -15.526 13.688 20.325 1.00 61.97 95 ASP A N 1
ATOM 717 C CA . ASP A 1 95 ? -14.862 14.046 21.583 1.00 61.97 95 ASP A CA 1
ATOM 718 C C . ASP A 1 95 ? -13.330 14.129 21.397 1.00 61.97 95 ASP A C 1
ATOM 720 O O . ASP A 1 95 ? -12.751 13.401 20.580 1.00 61.97 95 ASP A O 1
ATOM 724 N N . GLU A 1 96 ? -12.641 14.952 22.204 1.00 61.16 96 GLU A N 1
ATOM 725 C CA . GLU A 1 96 ? -11.169 15.132 22.183 1.00 61.16 96 GLU A CA 1
ATOM 726 C C . GLU A 1 96 ? -10.388 13.802 22.158 1.00 61.16 96 GLU A C 1
ATOM 728 O O . GLU A 1 96 ? -9.297 13.705 21.589 1.00 61.16 96 GLU A O 1
ATOM 733 N N . MET A 1 97 ? -10.961 12.752 22.750 1.00 58.50 97 MET A N 1
ATOM 734 C CA . MET A 1 97 ? -10.407 11.400 22.781 1.00 58.50 97 MET A CA 1
ATOM 735 C C . MET A 1 97 ? -10.316 10.756 21.388 1.00 58.50 97 MET A C 1
ATOM 737 O O . MET A 1 97 ? -9.293 10.162 21.047 1.00 58.50 97 MET A O 1
ATOM 741 N N . LEU A 1 98 ? -11.360 10.873 20.563 1.00 59.12 98 LEU A N 1
ATOM 742 C CA . LEU A 1 98 ? -11.394 10.277 19.224 1.00 59.12 98 LEU A CA 1
ATOM 743 C C . LEU A 1 98 ? -10.430 10.998 18.273 1.00 59.12 98 LEU A C 1
ATOM 745 O O . LEU A 1 98 ? -9.776 10.351 17.452 1.00 59.12 98 LEU A O 1
ATOM 749 N N . THR A 1 99 ? -10.263 12.311 18.451 1.00 65.50 99 THR A N 1
ATOM 750 C CA . THR A 1 99 ? -9.252 13.103 17.737 1.00 65.50 99 THR A CA 1
ATOM 751 C C . THR A 1 99 ? -7.844 12.612 18.072 1.00 65.50 99 THR A C 1
ATOM 753 O O . THR A 1 99 ? -7.062 12.348 17.161 1.00 65.50 99 THR A O 1
ATOM 756 N N . ARG A 1 100 ? -7.540 12.355 19.354 1.00 65.62 100 ARG A N 1
ATOM 757 C CA . ARG A 1 100 ? -6.240 11.787 19.757 1.00 65.62 100 ARG A CA 1
ATOM 758 C C . ARG A 1 100 ? -5.977 10.404 19.168 1.00 65.62 100 ARG A C 1
ATOM 760 O O . ARG A 1 100 ? -4.844 10.135 18.789 1.00 65.62 100 ARG A O 1
ATOM 767 N N . ILE A 1 101 ? -6.979 9.527 19.080 1.00 63.06 101 ILE A N 1
ATOM 768 C CA . ILE A 1 101 ? -6.803 8.180 18.502 1.00 63.06 101 ILE A CA 1
ATOM 769 C C . ILE A 1 101 ? -6.529 8.273 16.997 1.00 63.06 101 ILE A C 1
ATOM 771 O O . ILE A 1 101 ? -5.641 7.588 16.483 1.00 63.06 101 ILE A O 1
ATOM 775 N N . ARG A 1 102 ? -7.263 9.138 16.287 1.00 67.25 102 ARG A N 1
ATOM 776 C CA . ARG A 1 102 ? -7.009 9.409 14.870 1.00 67.25 102 ARG A CA 1
ATOM 777 C C . ARG A 1 102 ? -5.590 9.933 14.674 1.00 67.25 102 ARG A C 1
ATOM 779 O O . ARG A 1 102 ? -4.851 9.378 13.868 1.00 67.25 102 ARG A O 1
ATOM 786 N N . ASP A 1 103 ? -5.187 10.930 15.450 1.00 70.38 103 ASP A N 1
ATOM 787 C CA . ASP A 1 103 ? -3.853 11.523 15.362 1.00 70.38 103 ASP A CA 1
ATOM 788 C C . ASP A 1 103 ? -2.759 10.498 15.696 1.00 70.38 103 ASP A C 1
ATOM 790 O O . ASP A 1 103 ? -1.769 10.393 14.974 1.00 70.38 103 ASP A O 1
ATOM 794 N N . GLN A 1 104 ? -2.969 9.647 16.704 1.00 67.88 104 GLN A N 1
ATOM 795 C CA . GLN A 1 104 ? -2.058 8.546 17.040 1.00 67.88 104 GLN A CA 1
ATOM 796 C C . GLN A 1 104 ? -1.913 7.500 15.929 1.00 67.88 104 GLN A C 1
ATOM 798 O O . GLN A 1 104 ? -0.883 6.836 15.871 1.00 67.88 104 GLN A O 1
ATOM 803 N N . ALA A 1 105 ? -2.904 7.332 15.053 1.00 65.62 105 ALA A N 1
ATOM 804 C CA . ALA A 1 105 ? -2.807 6.424 13.914 1.00 65.62 105 ALA A CA 1
ATOM 805 C C . ALA A 1 105 ? -2.235 7.115 12.664 1.00 65.62 105 ALA A C 1
ATOM 807 O O . ALA A 1 105 ? -1.391 6.547 11.971 1.00 65.62 105 ALA A O 1
ATOM 808 N N . PHE A 1 106 ? -2.674 8.340 12.373 1.00 69.19 106 PHE A N 1
ATOM 809 C CA . PHE A 1 106 ? -2.340 9.045 11.136 1.00 69.19 106 PHE A CA 1
ATOM 810 C C . PHE A 1 106 ? -0.987 9.750 11.181 1.00 69.19 106 PHE A C 1
ATOM 812 O O . PHE A 1 106 ? -0.276 9.725 10.179 1.00 69.19 106 PHE A O 1
ATOM 819 N N . ILE A 1 107 ? -0.589 10.337 12.313 1.00 71.44 107 ILE A N 1
ATOM 820 C CA . ILE A 1 107 ? 0.719 10.996 12.445 1.00 71.44 107 ILE A CA 1
ATOM 821 C C . ILE A 1 107 ? 1.867 10.017 12.163 1.00 71.44 107 ILE A C 1
ATOM 823 O O . ILE A 1 107 ? 2.652 10.299 11.254 1.00 71.44 107 ILE A O 1
ATOM 827 N N . PRO A 1 108 ? 1.979 8.855 12.842 1.00 67.88 108 PRO A N 1
ATOM 828 C CA . PRO A 1 108 ? 3.055 7.918 12.537 1.00 67.88 108 PRO A CA 1
ATOM 829 C C . PRO A 1 108 ? 2.929 7.353 11.121 1.00 67.88 108 PRO A C 1
ATOM 831 O O . PRO A 1 108 ? 3.946 7.064 10.494 1.00 67.88 108 PRO A O 1
ATOM 834 N N . ALA A 1 109 ? 1.713 7.240 10.573 1.00 66.88 109 ALA A N 1
ATOM 835 C CA . ALA A 1 109 ? 1.530 6.801 9.197 1.00 66.88 109 ALA A CA 1
ATOM 836 C C . ALA A 1 109 ? 2.083 7.786 8.169 1.00 66.88 109 ALA A C 1
ATOM 838 O O . ALA A 1 109 ? 2.821 7.375 7.275 1.00 66.88 109 ALA A O 1
ATOM 839 N N . TYR A 1 110 ? 1.790 9.076 8.314 1.00 69.75 110 TYR A N 1
ATOM 840 C CA . TYR A 1 110 ? 2.350 10.110 7.450 1.00 69.75 110 TYR A CA 1
ATOM 841 C C . TYR A 1 110 ? 3.854 10.291 7.666 1.00 69.75 110 TYR A C 1
ATOM 843 O O . TYR A 1 110 ? 4.574 10.503 6.696 1.00 69.75 110 TYR A O 1
ATOM 851 N N . GLN A 1 111 ? 4.358 10.139 8.894 1.0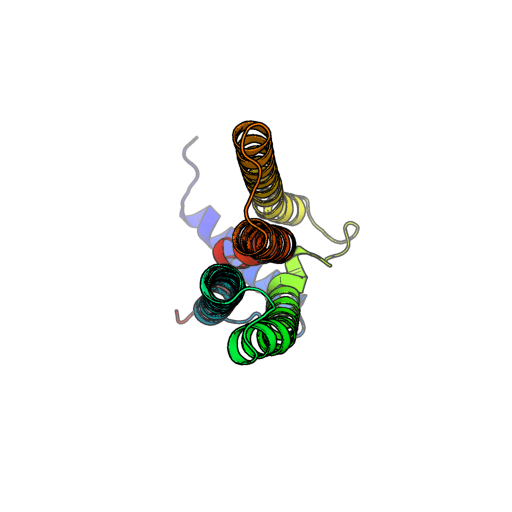0 74.88 111 GLN A N 1
ATOM 852 C CA . GLN A 1 111 ? 5.801 10.143 9.165 1.00 74.88 111 GLN A CA 1
ATOM 853 C C . GLN A 1 111 ? 6.511 8.960 8.500 1.00 74.88 111 GLN A C 1
ATOM 855 O O . GLN A 1 111 ? 7.547 9.140 7.864 1.00 74.88 111 GLN A O 1
ATOM 860 N N . THR A 1 112 ? 5.935 7.760 8.592 1.00 70.19 112 THR A N 1
ATOM 861 C CA . THR A 1 112 ? 6.467 6.569 7.916 1.00 70.19 112 THR A CA 1
ATOM 862 C C . THR A 1 112 ? 6.402 6.742 6.399 1.00 70.19 112 THR A C 1
ATOM 864 O O . THR A 1 112 ? 7.363 6.417 5.706 1.00 70.19 112 THR A O 1
ATOM 867 N N . LEU A 1 113 ? 5.313 7.318 5.875 1.00 71.38 113 LEU A N 1
ATOM 868 C CA . LEU A 1 113 ? 5.192 7.637 4.454 1.00 71.38 113 LEU A CA 1
ATOM 869 C C . LEU A 1 113 ? 6.285 8.611 4.012 1.00 71.38 113 LEU A C 1
ATOM 871 O O . LEU A 1 113 ? 6.967 8.356 3.024 1.00 71.38 113 LEU A O 1
ATOM 875 N N . ALA A 1 114 ? 6.486 9.694 4.762 1.00 69.88 114 ALA A N 1
ATOM 876 C CA . ALA A 1 114 ? 7.522 10.679 4.489 1.00 69.88 114 ALA A CA 1
ATOM 877 C C . ALA A 1 114 ? 8.920 10.044 4.508 1.00 69.88 114 ALA A C 1
ATOM 879 O O . ALA A 1 114 ? 9.705 10.283 3.594 1.00 69.88 114 ALA A O 1
ATOM 880 N N . ALA A 1 115 ? 9.216 9.179 5.483 1.00 73.25 115 ALA A N 1
ATOM 881 C CA . ALA A 1 115 ? 10.484 8.454 5.543 1.00 73.25 115 ALA A CA 1
ATOM 882 C C . ALA A 1 115 ? 10.698 7.549 4.316 1.00 73.25 115 ALA A C 1
ATOM 884 O O . ALA A 1 115 ? 11.787 7.533 3.744 1.00 73.25 115 ALA A O 1
ATOM 885 N N . LEU A 1 116 ? 9.660 6.836 3.869 1.00 74.69 116 LEU A N 1
ATOM 886 C CA . LEU A 1 116 ? 9.726 5.984 2.677 1.00 74.69 116 LEU A CA 1
ATOM 887 C C . LEU A 1 116 ? 9.889 6.800 1.390 1.00 74.69 116 LEU A C 1
ATOM 889 O O . LEU A 1 116 ? 10.658 6.404 0.516 1.00 74.69 116 LEU A O 1
ATOM 893 N N . VAL A 1 117 ? 9.235 7.959 1.290 1.00 76.31 117 VAL A N 1
ATOM 894 C CA . VAL A 1 117 ? 9.427 8.902 0.177 1.00 76.31 117 VAL A CA 1
ATOM 895 C C . VAL A 1 117 ? 10.859 9.443 0.163 1.00 76.31 117 VAL A C 1
ATOM 897 O O . VAL A 1 117 ? 11.478 9.477 -0.898 1.00 76.31 117 VAL A O 1
ATOM 900 N N . ILE A 1 118 ? 11.420 9.804 1.321 1.00 76.75 118 ILE A N 1
ATOM 901 C CA . ILE A 1 118 ? 12.817 10.253 1.440 1.00 76.75 118 ILE A CA 1
ATOM 902 C C . ILE A 1 118 ? 13.783 9.138 1.023 1.00 76.75 118 ILE A C 1
ATOM 904 O O . ILE A 1 118 ? 14.713 9.397 0.266 1.00 76.75 118 ILE A O 1
ATOM 908 N N . LEU A 1 119 ? 13.555 7.897 1.462 1.00 79.00 119 LEU A N 1
ATOM 909 C CA . LEU A 1 119 ? 14.367 6.742 1.062 1.00 79.00 119 LEU A CA 1
ATOM 910 C C . LEU A 1 119 ? 14.296 6.488 -0.448 1.00 79.00 119 LEU A C 1
ATOM 912 O O . LEU A 1 119 ? 15.328 6.261 -1.078 1.00 79.00 119 LEU A O 1
ATOM 916 N N . ALA A 1 120 ? 13.102 6.567 -1.038 1.00 76.81 120 ALA A N 1
ATOM 917 C CA . ALA A 1 120 ? 12.924 6.436 -2.480 1.00 76.81 120 ALA A CA 1
ATOM 918 C C . ALA A 1 120 ? 13.653 7.557 -3.238 1.00 76.81 120 ALA A C 1
ATOM 920 O O . ALA A 1 120 ? 14.364 7.283 -4.202 1.00 76.81 120 ALA A O 1
ATOM 921 N N . ALA A 1 121 ? 13.542 8.804 -2.772 1.00 77.19 121 ALA A N 1
ATOM 922 C CA . ALA A 1 121 ? 14.257 9.939 -3.346 1.00 77.19 121 ALA A CA 1
ATOM 923 C C . ALA A 1 121 ? 15.781 9.776 -3.228 1.00 77.19 121 ALA A C 1
ATOM 925 O O . ALA A 1 121 ? 16.494 10.003 -4.201 1.00 77.19 121 ALA A O 1
ATOM 926 N N . ALA A 1 122 ? 16.286 9.322 -2.078 1.00 81.62 122 ALA A N 1
ATOM 927 C CA . ALA A 1 122 ? 17.704 9.038 -1.883 1.00 81.62 122 ALA A CA 1
ATOM 928 C C . ALA A 1 122 ? 18.196 7.944 -2.841 1.00 81.62 122 ALA A C 1
ATOM 930 O O . ALA A 1 122 ? 19.227 8.119 -3.487 1.00 81.62 122 ALA A O 1
ATOM 931 N N . ALA A 1 123 ? 17.438 6.854 -2.999 1.00 77.69 123 ALA A N 1
ATOM 932 C CA . ALA A 1 123 ? 17.755 5.799 -3.958 1.00 77.69 123 ALA A CA 1
ATOM 933 C C . ALA A 1 123 ? 17.813 6.338 -5.399 1.00 77.69 123 ALA A C 1
ATOM 935 O O . ALA A 1 123 ? 18.764 6.043 -6.123 1.00 77.69 123 ALA A O 1
ATOM 936 N N . LEU A 1 124 ? 16.854 7.187 -5.791 1.00 80.50 124 LEU A N 1
ATOM 937 C CA . LEU A 1 124 ? 16.859 7.853 -7.096 1.00 80.50 124 LEU A CA 1
ATOM 938 C C . LEU A 1 124 ? 18.097 8.742 -7.277 1.00 80.50 124 LEU A C 1
ATOM 940 O O . LEU A 1 124 ? 18.773 8.632 -8.297 1.00 80.50 124 LEU A O 1
ATOM 944 N N . ILE A 1 125 ? 18.442 9.558 -6.278 1.00 83.38 125 ILE A N 1
ATOM 945 C CA . ILE A 1 125 ? 19.626 10.429 -6.304 1.00 83.38 125 ILE A CA 1
ATOM 946 C C . ILE A 1 125 ? 20.907 9.598 -6.445 1.00 83.38 125 ILE A C 1
ATOM 948 O O . ILE A 1 125 ? 21.721 9.890 -7.317 1.00 83.38 125 ILE A O 1
ATOM 952 N N . LEU A 1 126 ? 21.078 8.532 -5.659 1.00 83.75 126 LEU A N 1
ATOM 953 C CA . LEU A 1 126 ? 22.252 7.655 -5.754 1.00 83.75 126 LEU A CA 1
ATOM 954 C C . LEU A 1 126 ? 22.339 6.960 -7.120 1.00 83.75 126 LEU A C 1
ATOM 956 O O . LEU A 1 126 ? 23.425 6.813 -7.680 1.00 83.75 126 LEU A O 1
ATOM 960 N N . SER A 1 127 ? 21.195 6.558 -7.674 1.00 79.19 127 SER A N 1
ATOM 961 C CA . SER A 1 127 ? 21.127 5.911 -8.987 1.00 79.19 127 SER A CA 1
ATOM 962 C C . SER A 1 127 ? 21.283 6.878 -10.163 1.00 79.19 127 SER A C 1
ATOM 964 O O . SER A 1 127 ? 21.562 6.434 -11.272 1.00 79.19 127 SER A O 1
ATOM 966 N N . SER A 1 128 ? 21.157 8.192 -9.949 1.00 80.12 128 SER A N 1
ATOM 967 C CA . SER A 1 128 ? 21.150 9.193 -11.027 1.00 80.12 128 SER A CA 1
ATOM 968 C C . SER A 1 128 ? 22.426 9.198 -11.877 1.00 80.12 128 SER A C 1
ATOM 970 O O . SER A 1 128 ? 22.363 9.495 -13.066 1.00 80.12 128 SER A O 1
ATOM 972 N N . ALA A 1 129 ? 23.564 8.799 -11.300 1.00 76.75 129 ALA A N 1
ATOM 973 C CA . ALA A 1 129 ? 24.839 8.690 -12.007 1.00 76.75 129 ALA A CA 1
ATOM 974 C C . ALA A 1 129 ? 24.928 7.484 -12.965 1.00 76.75 129 ALA A C 1
ATOM 976 O O . ALA A 1 129 ? 25.674 7.538 -13.937 1.00 76.75 129 ALA A O 1
ATOM 977 N N . HIS A 1 130 ? 24.188 6.404 -12.699 1.00 81.25 130 HIS A N 1
ATOM 978 C CA . HIS A 1 130 ? 24.258 5.148 -13.464 1.00 81.25 130 HIS A CA 1
ATOM 979 C C . HIS A 1 130 ? 22.943 4.816 -14.188 1.00 81.25 130 HIS A C 1
ATOM 981 O O . HIS A 1 130 ? 22.892 3.887 -14.992 1.00 81.25 130 HIS A O 1
ATOM 987 N N . GLY A 1 131 ? 21.886 5.585 -13.916 1.00 80.19 131 GLY A N 1
ATOM 988 C CA . GLY A 1 131 ? 20.524 5.297 -14.337 1.00 80.19 131 GLY A CA 1
ATOM 989 C C . GLY A 1 131 ? 19.903 4.121 -13.576 1.00 80.19 131 GLY A C 1
ATOM 990 O O . GLY A 1 131 ? 20.580 3.315 -12.938 1.00 80.19 131 GLY A O 1
ATOM 991 N N . LEU A 1 132 ? 18.578 4.013 -13.659 1.00 83.56 132 LEU A N 1
ATOM 992 C CA . LEU A 1 132 ? 17.844 2.809 -13.270 1.00 83.56 132 LEU A CA 1
ATOM 993 C C . LEU A 1 132 ? 17.475 2.026 -14.523 1.00 83.56 132 LEU A C 1
ATOM 995 O O . LEU A 1 132 ? 17.049 2.608 -15.522 1.00 83.56 132 LEU A O 1
ATOM 999 N N . SER A 1 133 ? 17.585 0.699 -14.459 1.00 88.38 133 SER A N 1
ATOM 1000 C CA . SER A 1 133 ? 16.999 -0.141 -15.501 1.00 88.38 133 SER A CA 1
ATOM 1001 C C . SER A 1 133 ? 15.478 0.050 -15.516 1.00 88.38 133 SER A C 1
ATOM 1003 O O . SER A 1 133 ? 14.860 0.251 -14.469 1.00 88.38 133 SER A O 1
ATOM 1005 N N . GLY A 1 134 ? 14.856 -0.029 -16.697 1.00 87.31 134 GLY A N 1
ATOM 1006 C CA . GLY A 1 134 ? 13.398 0.095 -16.837 1.00 87.31 134 GLY A CA 1
ATOM 1007 C C . GLY A 1 134 ? 12.607 -0.815 -15.878 1.00 87.31 134 GLY A C 1
ATOM 1008 O O . GLY A 1 134 ? 11.730 -0.312 -15.175 1.00 87.31 134 GLY A O 1
ATOM 1009 N N . PRO A 1 135 ? 12.946 -2.117 -15.765 1.00 90.81 135 PRO A N 1
ATOM 1010 C CA . PRO A 1 135 ? 12.333 -3.027 -14.793 1.00 90.81 135 PRO A CA 1
ATOM 1011 C C . PRO A 1 135 ? 12.488 -2.577 -13.334 1.00 90.81 135 PRO A C 1
ATOM 1013 O O . PRO A 1 135 ? 11.522 -2.617 -12.573 1.00 90.81 135 PRO A O 1
ATOM 1016 N N . ALA A 1 136 ? 13.674 -2.097 -12.940 1.00 88.25 136 ALA A N 1
ATOM 1017 C CA . ALA A 1 136 ? 13.909 -1.608 -11.582 1.00 88.25 136 ALA A CA 1
ATOM 1018 C C . ALA A 1 136 ? 13.108 -0.331 -11.291 1.00 88.25 136 ALA A C 1
ATOM 1020 O O . ALA A 1 136 ? 12.478 -0.231 -10.239 1.00 88.25 136 ALA A O 1
ATOM 1021 N N . ALA A 1 137 ? 13.065 0.610 -12.237 1.00 87.88 137 ALA A N 1
ATOM 1022 C CA . ALA A 1 137 ? 12.262 1.824 -12.117 1.00 87.88 137 ALA A CA 1
ATOM 1023 C C . ALA A 1 137 ? 10.763 1.503 -11.989 1.00 87.88 137 ALA A C 1
ATOM 1025 O O . ALA A 1 137 ? 10.076 2.068 -11.139 1.00 87.88 137 ALA A O 1
ATOM 1026 N N . LEU A 1 138 ? 10.260 0.549 -12.779 1.00 89.25 138 LEU A N 1
ATOM 1027 C CA . LEU A 1 138 ? 8.868 0.104 -12.718 1.00 89.25 138 LEU A CA 1
ATOM 1028 C C . LEU A 1 138 ? 8.544 -0.602 -11.392 1.00 89.25 138 LEU A C 1
ATOM 1030 O O . LEU A 1 138 ? 7.505 -0.333 -10.788 1.00 89.25 138 LEU A O 1
ATOM 1034 N N . ALA A 1 139 ? 9.442 -1.461 -10.904 1.00 91.62 139 ALA A N 1
ATOM 1035 C CA . ALA A 1 139 ? 9.300 -2.126 -9.611 1.00 91.62 139 ALA A CA 1
ATOM 1036 C C . ALA A 1 139 ? 9.268 -1.122 -8.450 1.00 91.62 139 ALA A C 1
ATOM 1038 O O . ALA A 1 139 ? 8.407 -1.217 -7.572 1.00 91.62 139 ALA A O 1
ATOM 1039 N N . MET A 1 140 ? 10.158 -0.124 -8.476 1.00 89.19 140 MET A N 1
ATOM 1040 C CA . MET A 1 140 ? 10.154 0.985 -7.518 1.00 89.19 140 MET A CA 1
ATOM 1041 C C . MET A 1 140 ? 8.865 1.803 -7.609 1.00 89.19 140 MET A C 1
ATOM 1043 O O . MET A 1 140 ? 8.313 2.172 -6.574 1.00 89.19 140 MET A O 1
ATOM 1047 N N . GLY A 1 141 ? 8.353 2.039 -8.820 1.00 88.50 141 GLY A N 1
ATOM 1048 C CA . GLY A 1 141 ? 7.067 2.696 -9.045 1.00 88.50 141 GLY A CA 1
ATOM 1049 C C . GLY A 1 141 ? 5.911 1.950 -8.379 1.00 88.50 141 GLY A C 1
ATOM 1050 O O . GLY A 1 141 ? 5.152 2.552 -7.622 1.00 88.50 141 GLY A O 1
ATOM 1051 N N . TRP A 1 142 ? 5.813 0.633 -8.580 1.00 90.81 142 TRP A N 1
ATOM 1052 C CA . TRP A 1 142 ? 4.772 -0.187 -7.954 1.00 90.81 142 TRP A CA 1
ATOM 1053 C C . TRP A 1 142 ? 4.893 -0.261 -6.435 1.00 90.81 142 TRP A C 1
ATOM 1055 O O . TRP A 1 142 ? 3.889 -0.112 -5.737 1.00 90.81 142 TRP A O 1
ATOM 1065 N N . ALA A 1 143 ? 6.108 -0.449 -5.915 1.00 90.44 143 ALA A N 1
ATOM 1066 C CA . ALA A 1 143 ? 6.351 -0.460 -4.478 1.00 90.44 143 ALA A CA 1
ATOM 1067 C C . ALA A 1 143 ? 5.994 0.895 -3.849 1.00 90.44 143 ALA A C 1
ATOM 1069 O O . ALA A 1 143 ? 5.237 0.946 -2.881 1.00 90.44 143 ALA A O 1
ATOM 1070 N N . GLY A 1 144 ? 6.476 1.994 -4.435 1.00 86.12 144 GLY A N 1
ATOM 1071 C CA . GLY A 1 144 ? 6.214 3.352 -3.969 1.00 86.12 144 GLY A CA 1
ATOM 1072 C C . GLY A 1 144 ? 4.730 3.701 -4.007 1.00 86.12 144 GLY A C 1
ATOM 1073 O O . GLY A 1 144 ? 4.181 4.135 -2.997 1.00 86.12 144 GLY A O 1
ATOM 1074 N N . PHE A 1 145 ? 4.056 3.447 -5.131 1.00 85.00 145 PHE A N 1
ATOM 1075 C CA . PHE A 1 145 ? 2.622 3.695 -5.279 1.00 85.00 145 PHE A CA 1
ATOM 1076 C C . PHE A 1 145 ? 1.789 2.850 -4.308 1.00 85.00 145 PHE A C 1
ATOM 1078 O O . PHE A 1 145 ? 0.938 3.380 -3.594 1.00 85.00 145 PHE A O 1
ATOM 1085 N N . GLY A 1 146 ? 2.056 1.542 -4.241 1.00 87.25 146 GLY A N 1
ATOM 1086 C CA . GLY A 1 146 ? 1.324 0.617 -3.379 1.00 87.25 146 GLY A CA 1
ATOM 1087 C C . GLY A 1 146 ? 1.456 0.971 -1.900 1.00 87.25 146 GLY A C 1
ATOM 1088 O O . GLY A 1 146 ? 0.459 0.986 -1.175 1.00 87.25 146 GLY A O 1
ATOM 1089 N N . ILE A 1 147 ? 2.666 1.318 -1.457 1.00 86.12 147 ILE A N 1
ATOM 1090 C CA . ILE A 1 147 ? 2.916 1.797 -0.096 1.00 86.12 147 ILE A CA 1
ATOM 1091 C C . ILE A 1 147 ? 2.222 3.141 0.127 1.00 86.12 147 ILE A C 1
ATOM 1093 O O . ILE A 1 147 ? 1.490 3.274 1.102 1.00 86.12 147 ILE A O 1
ATOM 1097 N N . ALA A 1 148 ? 2.395 4.120 -0.764 1.00 82.69 148 ALA A N 1
ATOM 1098 C CA . ALA A 1 148 ? 1.818 5.451 -0.586 1.00 82.69 148 ALA A CA 1
ATOM 1099 C C . ALA A 1 148 ? 0.292 5.423 -0.460 1.00 82.69 148 ALA A C 1
ATOM 1101 O O . ALA A 1 148 ? -0.275 6.114 0.386 1.00 82.69 148 ALA A O 1
ATOM 1102 N N . LEU A 1 149 ? -0.363 4.572 -1.249 1.00 80.62 149 LEU A N 1
ATOM 1103 C CA . LEU A 1 149 ? -1.806 4.379 -1.200 1.00 80.62 149 LEU A CA 1
ATOM 1104 C C . LEU A 1 149 ? -2.249 3.641 0.077 1.00 80.62 149 LEU A C 1
ATOM 1106 O O . LEU A 1 149 ? -3.243 4.007 0.702 1.00 80.62 149 LEU A O 1
ATOM 1110 N N . GLY A 1 150 ? -1.534 2.580 0.460 1.00 80.81 150 GLY A N 1
ATOM 1111 C CA . GLY A 1 150 ? -1.991 1.633 1.479 1.00 80.81 150 GLY A CA 1
ATOM 1112 C C . GLY A 1 150 ? -1.537 1.932 2.905 1.00 80.81 150 GLY A C 1
ATOM 1113 O O . GLY A 1 150 ? -2.196 1.498 3.848 1.00 80.81 150 GLY A O 1
ATOM 1114 N N . LEU A 1 151 ? -0.431 2.656 3.092 1.00 80.62 151 LEU A N 1
ATOM 1115 C CA . LEU A 1 151 ? 0.261 2.757 4.379 1.00 80.62 151 LEU A CA 1
ATOM 1116 C C . LEU A 1 151 ? -0.605 3.309 5.525 1.00 80.62 151 LEU A C 1
ATOM 1118 O O . LEU A 1 151 ? -0.607 2.682 6.587 1.00 80.62 151 LEU A O 1
ATOM 1122 N N . PRO A 1 152 ? -1.400 4.386 5.348 1.00 72.25 152 PRO A N 1
ATOM 1123 C CA . PRO A 1 152 ? -2.277 4.874 6.414 1.00 72.25 152 PRO A CA 1
ATOM 1124 C C . PRO A 1 152 ? -3.301 3.830 6.856 1.00 72.25 152 PRO A C 1
ATOM 1126 O O . PRO A 1 152 ? -3.571 3.668 8.044 1.00 72.25 152 PRO A O 1
ATOM 1129 N N . VAL A 1 153 ? -3.837 3.076 5.898 1.00 75.69 153 VAL A N 1
ATOM 1130 C CA . VAL A 1 153 ? -4.894 2.095 6.146 1.00 75.69 153 VAL A CA 1
ATOM 1131 C C . VAL A 1 153 ? -4.332 0.804 6.739 1.00 75.69 153 VAL A C 1
ATOM 1133 O O . VAL A 1 153 ? -4.953 0.200 7.612 1.00 75.69 153 VAL A O 1
ATOM 1136 N N . ILE A 1 154 ? -3.127 0.412 6.319 1.00 83.50 154 ILE A N 1
ATOM 1137 C CA . ILE A 1 154 ? -2.364 -0.683 6.921 1.00 83.50 154 ILE A CA 1
ATOM 1138 C C . ILE A 1 154 ? -2.069 -0.349 8.379 1.00 83.50 154 ILE A C 1
ATOM 1140 O O . ILE A 1 154 ? -2.397 -1.144 9.250 1.00 83.50 154 ILE A O 1
ATOM 1144 N N . ILE A 1 155 ? -1.506 0.826 8.666 1.00 80.50 155 ILE A N 1
ATOM 1145 C CA . ILE A 1 155 ? -1.168 1.217 10.039 1.00 80.50 155 ILE A CA 1
ATOM 1146 C C . ILE A 1 155 ? -2.425 1.271 10.904 1.00 80.50 155 ILE A C 1
ATOM 1148 O O . ILE A 1 155 ? -2.436 0.664 11.972 1.00 80.50 155 ILE A O 1
ATOM 1152 N N . ALA A 1 156 ? -3.516 1.862 10.410 1.00 73.94 156 ALA A N 1
ATOM 1153 C CA . ALA A 1 156 ? -4.806 1.829 11.096 1.00 73.94 156 ALA A CA 1
ATOM 1154 C C . ALA A 1 156 ? -5.279 0.388 11.393 1.00 73.94 156 ALA A C 1
ATOM 1156 O O . ALA A 1 156 ? -5.738 0.096 12.497 1.00 73.94 156 ALA A O 1
ATOM 1157 N N . ALA A 1 157 ? -5.116 -0.551 10.457 1.00 79.69 157 ALA A N 1
ATOM 1158 C CA . ALA A 1 157 ? -5.463 -1.957 10.674 1.00 79.69 157 ALA A CA 1
ATOM 1159 C C . ALA A 1 157 ? -4.652 -2.632 11.803 1.00 79.69 157 ALA A C 1
ATOM 1161 O O . ALA A 1 157 ? -5.133 -3.601 12.395 1.00 79.69 157 ALA A O 1
ATOM 1162 N N . TRP A 1 158 ? -3.447 -2.138 12.107 1.00 78.25 158 TRP A N 1
ATOM 1163 C CA . TRP A 1 158 ? -2.593 -2.650 13.184 1.00 78.25 158 TRP A CA 1
ATOM 1164 C C . TRP A 1 158 ? -2.786 -1.931 14.521 1.00 78.25 158 TRP A C 1
ATOM 1166 O O . TRP A 1 158 ? -2.575 -2.559 15.560 1.00 78.25 158 TRP A O 1
ATOM 1176 N N . THR A 1 159 ? -3.173 -0.654 14.504 1.00 73.44 159 THR A N 1
ATOM 1177 C CA . THR A 1 159 ? -3.282 0.186 15.707 1.00 73.44 159 THR A CA 1
ATOM 1178 C C . THR A 1 159 ? -4.666 0.173 16.342 1.00 73.44 159 THR A C 1
ATOM 1180 O O . THR A 1 159 ? -4.772 0.381 17.550 1.00 73.44 159 THR A O 1
ATOM 1183 N N . LEU A 1 160 ? -5.731 -0.079 15.573 1.00 69.56 160 LEU A N 1
ATOM 1184 C CA . LEU A 1 160 ? -7.083 -0.081 16.126 1.00 69.56 160 LEU A CA 1
ATOM 1185 C C . LEU A 1 160 ? -7.286 -1.248 17.119 1.00 69.56 160 LEU A C 1
ATOM 1187 O O . LEU A 1 160 ? -7.080 -2.405 16.740 1.00 69.56 160 LEU A O 1
ATOM 1191 N N . PRO A 1 161 ? -7.775 -0.979 18.347 1.00 65.19 161 PRO A N 1
ATOM 1192 C CA . PRO A 1 161 ? -8.127 -2.015 19.315 1.00 65.19 161 PRO A CA 1
ATOM 1193 C C . PRO A 1 161 ? -9.159 -3.006 18.762 1.00 65.19 161 PRO A C 1
ATOM 1195 O O . PRO A 1 161 ? -9.965 -2.667 17.885 1.00 65.19 161 PRO A O 1
ATOM 1198 N N . ASP A 1 162 ? -9.136 -4.243 19.263 1.00 66.25 162 ASP A N 1
ATOM 1199 C CA . ASP A 1 162 ? -10.195 -5.206 18.962 1.00 66.25 162 ASP A CA 1
ATOM 1200 C C . ASP A 1 162 ? -11.466 -4.863 19.747 1.00 66.25 162 ASP A C 1
ATOM 1202 O O . ASP A 1 162 ? -11.390 -4.413 20.896 1.00 66.25 162 ASP A O 1
ATOM 1206 N N . ILE A 1 163 ? -12.614 -5.046 19.095 1.00 59.62 163 ILE A N 1
ATOM 1207 C CA . ILE A 1 163 ? -13.939 -4.850 19.700 1.00 59.62 163 ILE A CA 1
ATOM 1208 C C . ILE A 1 163 ? -14.539 -6.194 20.122 1.00 59.62 163 ILE A C 1
ATOM 1210 O O . ILE A 1 163 ? -15.505 -6.203 20.883 1.00 59.62 163 ILE A O 1
ATOM 1214 N N . ASP A 1 164 ? -13.974 -7.318 19.679 1.00 54.00 164 ASP A N 1
ATOM 1215 C CA . ASP A 1 164 ? -14.485 -8.645 20.014 1.00 54.00 164 ASP A CA 1
ATOM 1216 C C . ASP A 1 164 ? -14.187 -9.009 21.485 1.00 54.00 164 ASP A C 1
ATOM 1218 O O . ASP A 1 164 ? -13.027 -8.942 21.898 1.00 54.00 164 ASP A O 1
ATOM 1222 N N . PRO A 1 165 ? -15.198 -9.380 22.296 1.00 49.91 165 PRO A N 1
ATOM 1223 C CA . PRO A 1 165 ? -14.997 -9.793 23.685 1.00 49.91 165 PRO A CA 1
ATOM 1224 C C . PRO A 1 165 ? -14.477 -11.238 23.822 1.00 49.91 165 PRO A C 1
ATOM 1226 O O . PRO A 1 165 ? -14.141 -11.642 24.931 1.00 49.91 165 PRO A O 1
ATOM 1229 N N . GLU A 1 166 ? -14.401 -12.004 22.725 1.00 50.75 166 GLU A N 1
ATOM 1230 C CA . GLU A 1 166 ? -14.068 -13.443 22.720 1.00 50.75 166 GLU A CA 1
ATOM 1231 C C . GLU A 1 166 ? -12.703 -13.789 22.080 1.00 50.75 166 GLU A C 1
ATOM 1233 O O . GLU A 1 166 ? -12.414 -14.963 21.841 1.00 50.75 166 GLU A O 1
ATOM 1238 N N . ALA A 1 167 ? -11.863 -12.791 21.774 1.00 46.28 167 ALA A N 1
ATOM 1239 C CA . ALA A 1 167 ? -10.580 -12.976 21.079 1.00 46.28 167 ALA A CA 1
ATOM 1240 C C . ALA A 1 167 ? -9.355 -13.112 21.998 1.00 46.28 167 ALA A C 1
ATOM 1242 O O . ALA A 1 167 ? -9.270 -12.375 23.007 1.00 46.28 167 ALA A O 1
#

Secondary structure (DSSP, 8-state):
----HHHHHHHHHHHHHHHHHH-SSPPPPHHHHHHHHHHHHHHHHHHHHHHHHHTTTSHHHHHHHHHHHHHHHHHHHHHHHHTHHHHS--GGG--HHHHHHHHHHHHHHHHHHHHHHHHHHHHHHHHTTT---HHHHHHHHHHHHHHHHHHHHHHHHHHSPP--TT-

Sequence (167 aa):
MSDNPSRRAAAREAWLQQLRETTNRPLPPLRVRRRLAVGYLLVVAMMAGSALLGGTAEPWAALAQALGIVVLLGLFIALRRATRLLVDAPTEALDEMLTRIRDQAFIPAYQTLAALVILAAAALILSSAHGLSGPAALAMGWAGFGIALGLPVIIAAWTLPDIDPEA

Radius of gyration: 19.8 Å; chains: 1; bounding box: 50×32×62 Å

Foldseek 3Di:
DDDDVVVVVVVVVVVLVVCPVVDPDDQPFLVVLLVLLVVLVVLLQQLLVLLQPPNCPDPVSVVSNVVSVVSNVVSLVVLCVNLVCLVVPDPVPDDPVSVVLSCVLVVVLVVVLVVVVVVLVVVCVVCVVVHDDNSNVSSSVSNNVSCNSCRSSSSSSVSDDGSDPPD

pLDDT: mean 76.35, std 12.79, range [46.28, 95.88]